Protein AF-A0AA35ZKG4-F1 (afdb_monomer_lite)

Foldseek 3Di:
DDDDPDDDDDDDDAAFDADPVRHFAWAPDWDQAADPDAPQAATWEWADPDPDPPDTDIDGHRHNPDSYFIKGWAFPPNVDTTDGPPTDIDIGTPDDPD

Sequence (98 aa):
MFSIISLSMGQPSPSQVRDLDGHKVRSGTKYDILPVIRGMGGGVTHGSTRNESCPLDIVQANQELDNGMPLTFTPVNPKKGVIRESTDLNIIFLGAST

Organism: Lactuca saligna (NCBI:txid75948)

pLDDT: mean 90.01, std 13.48, range [37.59, 98.44]

InterPro domains:
  IPR002160 Proteinase inhibitor I3, Kunitz legume [PF00197] (17-94)
  IPR002160 Proteinase inhibitor I3, Kunitz legume [PR00291] (16-45)
  IPR002160 Proteinase inhibitor I3, Kunitz legume [PR00291] (54-74)
  IPR002160 Proteinase inhibitor I3, Kunitz legume [PS00283] (17-33)
  IPR002160 Proteinase inhibitor I3, Kunitz legume [PTHR33107] (8-96)
  IPR002160 Proteinase inhibitor I3, Kunitz legume [SM00452] (16-98)
  IPR011065 Kunitz inhibitor STI-like superfamily [SSF50386] (14-94)

Structure (mmCIF, N/CA/C/O backbone):
data_AF-A0AA35ZKG4-F1
#
_entry.id   AF-A0AA35ZKG4-F1
#
loop_
_atom_site.group_PDB
_atom_site.id
_atom_site.type_symbol
_atom_site.label_atom_id
_atom_site.label_alt_id
_atom_site.label_comp_id
_atom_site.label_asym_id
_atom_site.label_entity_id
_atom_site.label_seq_id
_atom_site.pdbx_PDB_ins_code
_atom_site.Cartn_x
_atom_site.Cartn_y
_atom_site.Cartn_z
_atom_site.occupancy
_atom_site.B_iso_or_equiv
_atom_site.auth_seq_id
_atom_site.auth_comp_id
_atom_site.auth_asym_id
_atom_site.auth_atom_id
_atom_site.pdbx_PDB_model_num
ATOM 1 N N . MET A 1 1 ? -37.740 15.841 41.017 1.00 55.25 1 MET A N 1
ATOM 2 C CA . MET A 1 1 ? -36.363 15.673 40.506 1.00 55.25 1 MET A CA 1
ATOM 3 C C . MET A 1 1 ? -36.494 15.122 39.091 1.00 55.25 1 MET A C 1
ATOM 5 O O . MET A 1 1 ? -36.901 13.979 38.948 1.00 55.25 1 MET A O 1
ATOM 9 N N . PHE A 1 2 ? -36.321 15.947 38.056 1.00 52.56 2 PHE A N 1
ATOM 10 C CA . PHE A 1 2 ? -36.451 15.501 36.662 1.00 52.56 2 PHE A CA 1
ATOM 11 C C . PHE A 1 2 ? -35.079 15.030 36.172 1.00 52.56 2 PHE A C 1
ATOM 13 O O . PHE A 1 2 ? -34.150 15.828 36.092 1.00 52.56 2 PHE A O 1
ATOM 20 N N . SER A 1 3 ? -34.939 13.730 35.909 1.00 59.19 3 SER A N 1
ATOM 21 C CA . SER A 1 3 ? -33.721 13.149 35.339 1.00 59.19 3 SER A CA 1
ATOM 22 C C . SER A 1 3 ? -33.818 13.190 33.817 1.00 59.19 3 SER A C 1
ATOM 24 O O . SER A 1 3 ? -34.651 12.504 33.227 1.00 59.19 3 SER A O 1
ATOM 26 N N . ILE A 1 4 ? -32.996 14.024 33.184 1.00 66.31 4 ILE A N 1
ATOM 27 C CA . ILE A 1 4 ? -32.818 14.031 31.732 1.00 66.31 4 ILE A CA 1
ATOM 28 C C . ILE A 1 4 ? -31.757 12.989 31.369 1.00 66.31 4 ILE A C 1
ATOM 30 O O . ILE A 1 4 ? -30.564 13.185 31.591 1.00 66.31 4 ILE A O 1
ATOM 34 N N . ILE A 1 5 ? -32.195 11.855 30.822 1.00 64.81 5 ILE A N 1
ATOM 35 C CA . ILE A 1 5 ? -31.297 10.858 30.234 1.00 64.81 5 ILE A CA 1
ATOM 36 C C . ILE A 1 5 ? -30.759 11.462 28.933 1.00 64.81 5 ILE A C 1
ATOM 38 O O . ILE A 1 5 ? -31.455 11.503 27.921 1.00 64.81 5 ILE A O 1
ATOM 42 N N . SER A 1 6 ? -29.530 11.973 28.973 1.00 71.44 6 SER A N 1
ATOM 43 C CA . SER A 1 6 ? -28.843 12.478 27.786 1.00 71.44 6 SER A CA 1
ATOM 44 C C . SER A 1 6 ? -28.229 11.298 27.028 1.00 71.44 6 SER A C 1
ATOM 46 O O . SER A 1 6 ? -27.226 10.722 27.450 1.00 71.44 6 SER A O 1
ATOM 48 N N . LEU A 1 7 ? -28.863 10.894 25.926 1.00 67.00 7 LEU A N 1
ATOM 49 C CA . LEU A 1 7 ? -28.313 9.914 24.990 1.00 67.00 7 LEU A CA 1
ATOM 50 C C . LEU A 1 7 ? -27.244 10.608 24.139 1.00 67.00 7 LEU A C 1
ATOM 52 O O . LEU A 1 7 ? -27.552 11.309 23.179 1.00 67.00 7 LEU A O 1
ATOM 56 N N . SER A 1 8 ? -25.976 10.419 24.501 1.00 71.69 8 SER A N 1
ATOM 57 C CA . SER A 1 8 ? -24.856 10.803 23.641 1.00 71.69 8 SER A CA 1
ATOM 58 C C . SER A 1 8 ? -24.840 9.899 22.407 1.00 71.69 8 SER A C 1
ATOM 60 O O . SER A 1 8 ? -24.583 8.697 22.508 1.00 71.69 8 SER A O 1
ATOM 62 N N . MET A 1 9 ? -25.138 10.460 21.234 1.00 70.94 9 MET A N 1
ATOM 63 C CA . MET A 1 9 ? -24.942 9.769 19.962 1.00 70.94 9 MET A CA 1
ATOM 64 C C . MET A 1 9 ? -23.448 9.792 19.630 1.00 70.94 9 MET A C 1
ATOM 66 O O . MET A 1 9 ? -22.885 10.842 19.326 1.00 70.94 9 MET A O 1
ATOM 70 N N . GLY A 1 10 ? -22.793 8.632 19.705 1.00 67.50 10 GLY A N 1
ATOM 71 C CA . GLY A 1 10 ? -21.414 8.486 19.244 1.00 67.50 10 GLY A CA 1
ATOM 72 C C . GLY A 1 10 ? -21.306 8.762 17.742 1.00 67.50 10 GLY A C 1
ATOM 73 O O . GLY A 1 10 ? -22.213 8.430 16.978 1.00 67.50 10 GLY A O 1
ATOM 74 N N . GLN A 1 11 ? -20.196 9.360 17.305 1.00 76.75 11 GLN A N 1
ATOM 75 C CA . GLN A 1 11 ? -19.959 9.572 15.879 1.00 76.75 11 GLN A CA 1
ATOM 76 C C . GLN A 1 11 ? -19.859 8.225 15.140 1.00 76.75 11 GLN A C 1
ATOM 78 O O . GLN A 1 11 ? -19.235 7.284 15.650 1.00 76.75 11 GLN A O 1
ATOM 83 N N . PRO A 1 12 ? -20.451 8.111 13.937 1.00 81.62 12 PRO A N 1
ATOM 84 C CA . PRO A 1 12 ? -20.318 6.912 13.128 1.00 81.62 12 PRO A CA 1
ATOM 85 C C . PRO A 1 12 ? -18.850 6.701 12.752 1.00 81.62 12 PRO A C 1
ATOM 87 O O . PRO A 1 12 ? -18.115 7.639 12.454 1.00 81.62 12 PRO A O 1
ATOM 90 N N . SER A 1 13 ? -18.410 5.444 12.772 1.00 87.25 13 SER A N 1
ATOM 91 C CA . SER A 1 13 ? -17.068 5.105 12.297 1.00 87.25 13 SER A CA 1
ATOM 92 C C . SER A 1 13 ? -16.954 5.379 10.790 1.00 87.25 13 SER A C 1
ATOM 94 O O . SER A 1 13 ? -17.923 5.094 10.081 1.00 87.25 13 SER A O 1
ATOM 96 N N . PRO A 1 14 ? -15.784 5.813 10.281 1.00 94.19 14 PRO A N 1
ATOM 97 C CA . PRO A 1 14 ? -15.572 6.011 8.847 1.00 94.19 14 PRO A CA 1
ATOM 98 C C . PRO A 1 14 ? -15.868 4.753 8.027 1.00 94.19 14 PRO A C 1
ATOM 100 O O . PRO A 1 14 ? -15.790 3.633 8.548 1.00 94.19 14 PRO A O 1
ATOM 103 N N . SER A 1 15 ? -16.182 4.925 6.747 1.00 97.44 15 SER A N 1
ATOM 104 C CA . SER A 1 15 ? -16.467 3.832 5.813 1.00 97.44 15 SER A CA 1
ATOM 105 C C . SER A 1 15 ? -15.340 2.796 5.752 1.00 97.44 15 SER A C 1
ATOM 107 O O . SER A 1 15 ? -14.186 3.063 6.083 1.00 97.44 15 SER A O 1
ATOM 109 N N . GLN A 1 16 ? -15.692 1.564 5.388 1.00 97.62 16 GLN A N 1
ATOM 110 C CA . G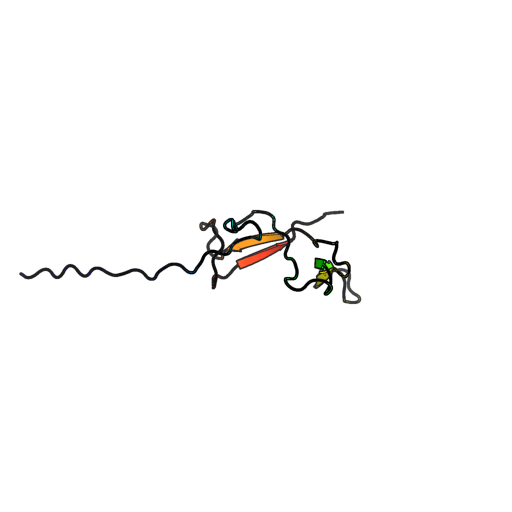LN A 1 16 ? -14.746 0.448 5.292 1.00 97.62 16 GLN A CA 1
ATOM 111 C C . GLN A 1 16 ? -14.190 0.379 3.876 1.00 97.62 16 GLN A C 1
ATOM 113 O O . GLN A 1 16 ? -14.975 0.344 2.929 1.00 97.62 16 GLN A O 1
ATOM 118 N N . VAL A 1 17 ? -12.867 0.276 3.750 1.00 98.25 17 VAL A N 1
ATOM 119 C CA . VAL A 1 17 ? -12.224 0.059 2.450 1.00 98.25 17 VAL A CA 1
ATOM 120 C C . VAL A 1 17 ? -12.552 -1.354 1.971 1.00 98.25 17 VAL A C 1
ATOM 122 O O . VAL A 1 17 ? -12.564 -2.304 2.769 1.00 98.25 17 VAL A O 1
ATOM 125 N N . ARG A 1 18 ? -12.839 -1.490 0.675 1.00 98.44 18 ARG A N 1
ATOM 126 C CA . ARG A 1 18 ? -13.127 -2.770 0.028 1.00 98.44 18 ARG A CA 1
ATOM 127 C C . ARG A 1 18 ? -12.078 -3.107 -1.020 1.00 98.44 18 ARG A C 1
ATOM 129 O O . ARG A 1 18 ? -11.560 -2.205 -1.668 1.00 98.44 18 ARG A O 1
ATOM 136 N N . ASP A 1 19 ? -11.775 -4.391 -1.149 1.00 98.25 19 ASP A N 1
ATOM 137 C CA . ASP A 1 19 ? -10.975 -4.905 -2.256 1.00 98.25 19 ASP A CA 1
ATOM 138 C C . ASP A 1 19 ? -11.810 -5.030 -3.543 1.00 98.25 19 ASP A C 1
ATOM 140 O O . ASP A 1 19 ? -12.996 -4.681 -3.577 1.00 98.25 19 ASP A O 1
ATOM 144 N N . LEU A 1 20 ? -11.171 -5.508 -4.613 1.00 96.88 20 LEU A N 1
ATOM 145 C CA . LEU A 1 20 ? -11.783 -5.656 -5.936 1.00 96.88 20 LEU A CA 1
ATOM 146 C C . LEU A 1 20 ? -12.927 -6.680 -5.961 1.00 96.88 20 LEU A C 1
ATOM 148 O O . LEU A 1 20 ? -13.828 -6.556 -6.788 1.00 96.88 20 LEU A O 1
ATOM 152 N N . ASP A 1 21 ? -12.933 -7.632 -5.027 1.00 97.75 21 ASP A N 1
ATOM 153 C CA . ASP A 1 21 ? -14.007 -8.615 -4.863 1.00 97.75 21 ASP A CA 1
ATOM 154 C C . ASP A 1 21 ? -15.153 -8.081 -3.982 1.00 97.75 21 ASP A C 1
ATOM 156 O O . ASP A 1 21 ? -16.153 -8.759 -3.736 1.00 97.75 21 ASP A O 1
ATOM 160 N N . GLY A 1 22 ? -15.027 -6.850 -3.478 1.00 97.88 22 GLY A N 1
ATOM 161 C CA . GLY A 1 22 ? -15.999 -6.216 -2.598 1.00 97.88 22 GLY A CA 1
ATOM 162 C C . GLY A 1 22 ? -15.900 -6.658 -1.136 1.00 97.88 22 GLY A C 1
ATOM 163 O O . GLY A 1 22 ? -16.737 -6.242 -0.321 1.00 97.88 22 GLY A O 1
ATOM 164 N N . HIS A 1 23 ? -14.897 -7.453 -0.755 1.00 98.31 23 HIS A N 1
ATOM 165 C CA . HIS A 1 23 ? -14.661 -7.821 0.637 1.00 98.31 23 HIS A CA 1
ATOM 166 C C . HIS A 1 23 ? -13.968 -6.689 1.394 1.00 98.31 23 HIS A C 1
ATOM 168 O O . HIS A 1 23 ? -13.390 -5.772 0.825 1.00 98.31 23 HIS A O 1
ATOM 174 N N . LYS A 1 24 ? -14.068 -6.715 2.724 1.00 98.44 24 LYS A N 1
ATOM 175 C CA . LYS A 1 24 ? -13.454 -5.688 3.577 1.00 98.44 24 LYS A CA 1
ATOM 176 C C . LYS A 1 24 ? -11.949 -5.902 3.634 1.00 98.44 24 LYS A C 1
ATOM 178 O O . LYS A 1 24 ? -11.517 -6.999 3.990 1.00 98.44 24 LYS A O 1
ATOM 183 N N . VAL A 1 25 ? -11.185 -4.832 3.441 1.00 98.44 25 VAL A N 1
ATOM 184 C CA . VAL A 1 25 ? -9.732 -4.861 3.624 1.00 98.44 25 VAL A CA 1
ATOM 185 C C . VAL A 1 25 ? -9.400 -5.072 5.105 1.00 98.44 25 VAL A C 1
ATOM 187 O O . VAL A 1 25 ? -9.955 -4.414 5.998 1.00 98.44 25 VAL A O 1
ATOM 190 N N . ARG A 1 26 ? -8.512 -6.028 5.381 1.00 98.12 26 ARG A N 1
ATOM 191 C CA . ARG A 1 26 ? -8.175 -6.505 6.727 1.00 98.12 26 ARG A CA 1
ATOM 192 C C . ARG A 1 26 ? -6.726 -6.194 7.077 1.00 98.12 26 ARG A C 1
ATOM 194 O O . ARG A 1 26 ? -5.829 -6.312 6.249 1.00 98.12 26 ARG A O 1
ATOM 201 N N . SER A 1 27 ? -6.502 -5.824 8.334 1.00 97.44 27 SER A N 1
ATOM 202 C CA . SER A 1 27 ? -5.149 -5.603 8.847 1.00 97.44 27 SER A CA 1
ATOM 203 C C . SER A 1 27 ? -4.322 -6.888 8.756 1.00 97.44 27 SER A C 1
ATOM 205 O O . SER A 1 27 ? -4.819 -7.958 9.106 1.00 97.44 27 SER A O 1
ATOM 207 N N . GLY A 1 28 ? -3.063 -6.782 8.323 1.00 95.06 28 GLY A N 1
ATOM 208 C CA . GLY A 1 28 ? -2.138 -7.921 8.216 1.00 95.06 28 GLY A CA 1
ATOM 209 C C . GLY A 1 28 ? -2.430 -8.910 7.076 1.00 95.06 28 GLY A C 1
ATOM 210 O O . GLY A 1 28 ? -1.675 -9.862 6.890 1.00 95.06 28 GLY A O 1
ATOM 211 N N . THR A 1 29 ? -3.496 -8.701 6.299 1.00 96.50 29 THR A N 1
ATOM 212 C CA . THR A 1 29 ? -3.755 -9.457 5.066 1.00 96.50 29 THR A CA 1
ATOM 213 C C . THR A 1 29 ? -2.957 -8.857 3.909 1.00 96.50 29 THR A C 1
ATOM 215 O O . THR A 1 29 ? -2.727 -7.647 3.876 1.00 96.50 29 THR A O 1
ATOM 218 N N . LYS A 1 30 ? -2.502 -9.718 2.991 1.00 96.69 30 LYS A N 1
ATOM 219 C CA . LYS A 1 30 ? -1.717 -9.321 1.819 1.00 96.69 30 LYS A CA 1
ATOM 220 C C . LYS A 1 30 ? -2.634 -8.754 0.742 1.00 96.69 30 LYS A C 1
ATOM 222 O O . LYS A 1 30 ? -3.621 -9.403 0.401 1.00 96.69 30 LYS A O 1
ATOM 227 N N . TYR A 1 31 ? -2.273 -7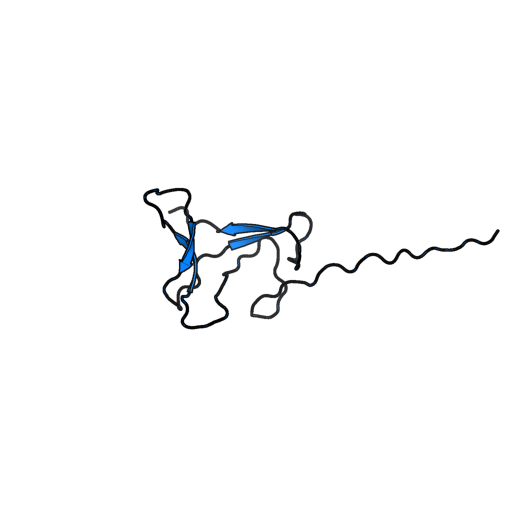.600 0.201 1.00 97.75 31 TYR A N 1
ATOM 228 C CA . TYR A 1 31 ? -2.950 -6.983 -0.934 1.00 97.75 31 TYR A CA 1
ATOM 229 C C . TYR A 1 31 ? -1.925 -6.440 -1.923 1.00 97.75 31 TYR A C 1
ATOM 231 O O . TYR A 1 31 ? -0.885 -5.927 -1.506 1.00 97.75 31 TYR A O 1
ATOM 239 N N . ASP A 1 32 ? -2.272 -6.494 -3.203 1.00 97.19 32 ASP A N 1
ATOM 240 C CA . ASP A 1 32 ? -1.576 -5.779 -4.270 1.00 97.19 32 ASP A CA 1
ATOM 241 C C . ASP A 1 32 ? -2.314 -4.456 -4.529 1.00 97.19 32 ASP A C 1
ATOM 243 O O . ASP A 1 32 ? -3.549 -4.411 -4.524 1.00 97.19 32 ASP A O 1
ATOM 247 N N . ILE A 1 33 ? -1.575 -3.363 -4.737 1.00 97.44 33 ILE A N 1
ATOM 248 C CA . ILE A 1 33 ? -2.162 -2.069 -5.117 1.00 97.44 33 ILE A CA 1
ATOM 249 C C . ILE A 1 33 ? -2.055 -1.934 -6.632 1.00 97.44 33 ILE A C 1
ATOM 251 O O . ILE A 1 33 ? -0.954 -1.794 -7.161 1.00 97.44 33 ILE A O 1
ATOM 255 N N . LEU A 1 34 ? -3.200 -1.954 -7.313 1.00 97.19 34 LEU A N 1
ATOM 256 C CA . LEU A 1 34 ? -3.290 -1.931 -8.772 1.00 97.19 34 LEU A CA 1
ATOM 257 C C . LEU A 1 34 ? -3.800 -0.577 -9.292 1.00 97.19 34 LEU A C 1
ATOM 259 O O . LEU A 1 34 ? -4.617 0.070 -8.626 1.00 97.19 34 LEU A O 1
ATOM 263 N N . PRO A 1 35 ? -3.368 -0.146 -10.490 1.00 96.50 35 PRO A N 1
ATOM 264 C CA . PRO A 1 35 ? -3.879 1.059 -11.119 1.00 96.50 35 PRO A CA 1
ATOM 265 C C . PRO A 1 35 ? -5.330 0.850 -11.561 1.00 96.50 35 PRO A C 1
ATOM 267 O O . PRO A 1 35 ? -5.693 -0.171 -12.142 1.00 96.50 35 PRO A O 1
ATOM 270 N N . VAL A 1 36 ? -6.172 1.853 -11.314 1.00 95.31 36 VAL A N 1
ATOM 271 C CA . VAL A 1 36 ? -7.575 1.830 -11.762 1.00 95.31 36 VAL A CA 1
ATOM 272 C C . VAL A 1 36 ? -7.665 1.981 -13.285 1.00 95.31 36 VAL A C 1
ATOM 274 O O . VAL A 1 36 ? -8.533 1.386 -13.923 1.00 95.31 36 VAL A O 1
ATOM 277 N N . ILE A 1 37 ? -6.765 2.773 -13.876 1.00 93.81 37 ILE A N 1
ATOM 278 C CA . ILE A 1 37 ? -6.704 3.013 -15.319 1.00 93.81 37 ILE A CA 1
ATOM 279 C C . ILE A 1 37 ? -5.719 2.023 -15.944 1.00 93.81 37 ILE A C 1
ATOM 281 O O . ILE A 1 37 ? -4.537 2.004 -15.606 1.00 93.81 37 ILE A O 1
ATOM 285 N N . ARG A 1 38 ? -6.226 1.214 -16.874 1.00 92.06 38 ARG A N 1
ATOM 286 C CA . ARG A 1 38 ? -5.447 0.230 -17.637 1.00 92.06 38 ARG A CA 1
ATOM 287 C C . ARG A 1 38 ? -4.487 0.886 -18.631 1.00 92.06 38 ARG A C 1
ATOM 289 O O . ARG A 1 38 ? -4.706 2.023 -19.049 1.00 92.06 38 ARG A O 1
ATOM 296 N N . GLY A 1 39 ? -3.437 0.161 -19.017 1.00 93.06 39 GLY A N 1
ATOM 297 C CA . GLY A 1 39 ? -2.398 0.639 -19.938 1.00 93.06 39 GLY A CA 1
ATOM 298 C C . GLY A 1 39 ? -1.445 1.701 -19.369 1.00 93.06 39 GLY A C 1
ATOM 299 O O . GLY A 1 39 ? -0.654 2.266 -20.120 1.00 93.06 39 GLY A O 1
ATOM 300 N N . MET A 1 40 ? -1.500 1.983 -18.060 1.00 93.31 40 MET A N 1
ATOM 301 C CA . MET A 1 40 ? -0.649 2.974 -17.377 1.00 93.31 40 MET A CA 1
ATOM 302 C C . MET A 1 40 ? 0.426 2.334 -16.485 1.00 93.31 40 MET A C 1
ATOM 304 O O . MET A 1 40 ? 0.879 2.950 -15.524 1.00 93.31 40 MET A O 1
ATOM 308 N N . GLY A 1 41 ? 0.817 1.096 -16.787 1.00 95.75 41 GLY A N 1
ATOM 309 C CA . GLY A 1 41 ? 1.719 0.288 -15.965 1.00 95.75 41 GLY A CA 1
ATOM 310 C C . GLY A 1 41 ? 0.979 -0.736 -15.106 1.00 95.75 41 GLY A C 1
ATOM 311 O O . GLY A 1 41 ? -0.232 -0.915 -15.230 1.00 95.75 41 GLY A O 1
ATOM 312 N N . GLY A 1 42 ? 1.739 -1.434 -14.271 1.00 97.19 42 GLY A N 1
ATOM 313 C CA . GLY A 1 42 ? 1.281 -2.463 -13.344 1.00 97.19 42 GLY A CA 1
ATOM 314 C C . GLY A 1 42 ? 1.053 -1.928 -11.933 1.00 97.19 42 GLY A C 1
ATOM 315 O O . GLY A 1 42 ? 0.819 -0.732 -11.739 1.00 97.19 42 GLY A O 1
ATOM 316 N N . GLY A 1 43 ? 1.111 -2.821 -10.949 1.00 97.38 43 GLY A N 1
ATOM 317 C CA . GLY A 1 43 ? 0.911 -2.509 -9.537 1.00 97.38 43 GLY A CA 1
ATOM 318 C C . GLY A 1 43 ? 2.107 -1.849 -8.852 1.00 97.38 43 GLY A C 1
ATOM 319 O O . GLY A 1 43 ? 3.161 -1.615 -9.444 1.00 97.38 43 GLY A O 1
ATOM 320 N N . VAL A 1 44 ? 1.931 -1.508 -7.578 1.00 97.31 44 VAL A N 1
ATOM 321 C CA . VAL A 1 44 ? 2.953 -0.824 -6.773 1.00 97.31 44 VAL A CA 1
ATOM 322 C C . VAL A 1 44 ? 3.997 -1.826 -6.262 1.00 97.31 44 VAL A C 1
ATOM 324 O O . VAL A 1 44 ? 3.664 -2.893 -5.749 1.00 97.31 44 VAL A O 1
ATOM 327 N N . THR A 1 45 ? 5.275 -1.471 -6.370 1.00 95.69 45 THR A N 1
ATOM 328 C CA . THR A 1 45 ? 6.423 -2.260 -5.902 1.00 95.69 45 THR A CA 1
ATOM 329 C C . THR A 1 45 ? 7.512 -1.341 -5.331 1.00 95.69 45 THR A C 1
ATOM 331 O O . THR A 1 45 ? 7.324 -0.126 -5.240 1.00 95.69 45 THR A O 1
ATOM 334 N N . HIS A 1 46 ? 8.650 -1.900 -4.921 1.00 93.69 46 HIS A N 1
ATOM 335 C CA . HIS A 1 46 ? 9.847 -1.123 -4.610 1.00 93.69 46 HIS A CA 1
ATOM 336 C C . HIS A 1 46 ? 10.884 -1.206 -5.734 1.00 93.69 46 HIS A C 1
ATOM 338 O O . HIS A 1 46 ? 10.930 -2.176 -6.489 1.00 93.69 46 HIS A O 1
ATOM 344 N N . GLY A 1 47 ? 11.732 -0.190 -5.851 1.00 91.88 47 GLY A N 1
ATOM 345 C CA . GLY A 1 47 ? 12.795 -0.164 -6.849 1.00 91.88 47 GLY A CA 1
ATOM 346 C C . GLY A 1 47 ? 13.850 0.890 -6.546 1.00 91.88 47 GLY A C 1
ATOM 347 O O . GLY A 1 47 ? 13.621 1.827 -5.783 1.00 91.88 47 GLY A O 1
ATOM 348 N N . SER A 1 48 ? 15.029 0.733 -7.141 1.00 92.38 48 SER A N 1
ATOM 349 C CA . SER A 1 48 ? 16.075 1.751 -7.066 1.00 92.38 48 SER A CA 1
ATOM 350 C C . SER A 1 48 ? 15.820 2.798 -8.151 1.00 92.38 48 SER A C 1
ATOM 352 O O . SER A 1 48 ? 15.847 2.482 -9.340 1.00 92.38 48 SER A O 1
ATOM 354 N N . THR A 1 49 ? 15.532 4.037 -7.745 1.00 92.44 49 THR A N 1
ATOM 355 C CA . THR A 1 49 ? 15.404 5.186 -8.669 1.00 92.44 49 THR A CA 1
ATOM 356 C C . THR A 1 49 ? 16.566 6.172 -8.549 1.00 92.44 49 THR A C 1
ATOM 358 O O . THR A 1 49 ? 16.630 7.174 -9.259 1.00 92.44 49 THR A O 1
ATOM 361 N N . ARG A 1 50 ? 17.502 5.880 -7.645 1.00 90.88 50 ARG A N 1
ATOM 362 C CA . ARG A 1 50 ? 18.636 6.726 -7.270 1.00 90.88 50 ARG A CA 1
ATOM 363 C C . ARG A 1 50 ?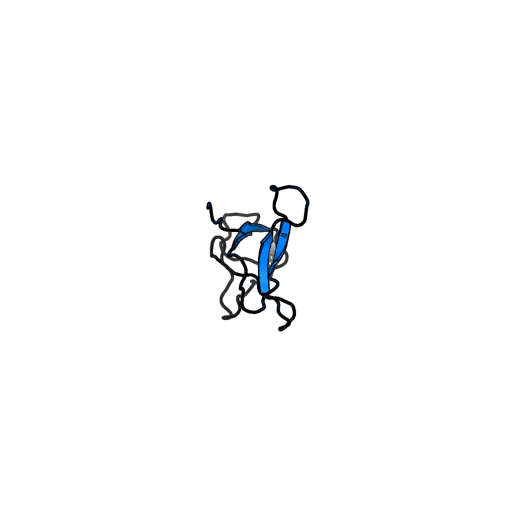 19.925 5.937 -7.464 1.00 90.88 50 ARG A C 1
ATOM 365 O O . ARG A 1 50 ? 19.901 4.718 -7.566 1.00 90.88 50 ARG A O 1
ATOM 372 N N . ASN A 1 51 ? 21.068 6.613 -7.411 1.00 92.12 51 ASN A N 1
ATOM 373 C CA . ASN A 1 51 ? 22.382 5.954 -7.447 1.00 92.12 51 ASN A CA 1
ATOM 374 C C . ASN A 1 51 ? 22.763 5.276 -6.111 1.00 92.12 51 ASN A C 1
ATOM 376 O O . ASN A 1 51 ? 23.942 5.076 -5.828 1.00 92.12 51 ASN A O 1
ATOM 380 N N . GLU A 1 52 ? 21.778 4.934 -5.283 1.00 90.06 52 GLU A N 1
ATOM 381 C CA . GLU A 1 52 ? 21.933 4.275 -3.988 1.00 90.06 52 GLU A CA 1
ATOM 382 C C . GLU A 1 52 ? 21.126 2.971 -3.996 1.00 90.06 52 GLU A C 1
ATOM 384 O O . GLU A 1 52 ? 20.065 2.874 -4.621 1.00 90.06 52 GLU A O 1
ATOM 389 N N . SER A 1 53 ? 21.633 1.948 -3.309 1.00 87.69 53 SER A N 1
ATOM 390 C CA . SER A 1 53 ? 20.969 0.643 -3.230 1.00 87.69 53 SER A CA 1
ATOM 391 C C . SER A 1 53 ? 19.849 0.602 -2.189 1.00 87.69 53 SER A C 1
ATOM 393 O O . SER A 1 53 ? 18.905 -0.164 -2.355 1.00 87.69 53 SER A O 1
ATOM 395 N N . CYS A 1 54 ? 19.940 1.423 -1.139 1.00 91.25 54 CYS A N 1
ATOM 396 C CA . CYS A 1 54 ? 18.967 1.519 -0.055 1.00 91.25 54 CYS A CA 1
ATOM 397 C C . CYS A 1 54 ? 18.919 2.954 0.507 1.00 91.25 54 CYS A C 1
ATOM 399 O O . CYS A 1 54 ? 19.976 3.571 0.632 1.00 91.25 54 CYS A O 1
ATOM 401 N N . PRO A 1 55 ? 17.744 3.441 0.953 1.00 91.50 55 PRO A N 1
ATOM 402 C CA . PRO A 1 55 ? 16.444 2.771 0.880 1.00 91.50 55 PRO A CA 1
ATOM 403 C C . PRO A 1 55 ? 15.914 2.714 -0.560 1.00 91.50 55 PRO A C 1
ATOM 405 O O . PRO A 1 55 ? 16.206 3.588 -1.371 1.00 91.50 55 PRO A O 1
ATOM 408 N N . LEU A 1 56 ? 15.132 1.680 -0.869 1.00 93.69 56 LEU A N 1
ATOM 409 C CA . LEU A 1 56 ? 14.409 1.616 -2.138 1.00 93.69 56 LEU A CA 1
ATOM 410 C C . LEU A 1 56 ? 13.234 2.594 -2.118 1.00 93.69 56 LEU A C 1
ATOM 412 O O . LEU A 1 56 ? 12.597 2.796 -1.081 1.00 93.69 56 LEU A O 1
ATOM 416 N N . ASP A 1 57 ? 12.930 3.160 -3.279 1.00 94.94 57 ASP A N 1
ATOM 417 C CA . ASP A 1 57 ? 11.754 3.996 -3.467 1.00 94.94 57 ASP A CA 1
ATOM 418 C C . ASP A 1 57 ? 10.537 3.133 -3.800 1.00 94.94 57 ASP A C 1
ATOM 420 O O . ASP A 1 57 ? 10.654 2.014 -4.306 1.00 94.94 57 ASP A O 1
ATOM 424 N N . ILE A 1 58 ? 9.351 3.671 -3.524 1.00 95.88 58 ILE A N 1
ATOM 425 C CA . ILE A 1 58 ? 8.095 3.042 -3.919 1.00 95.88 58 ILE A CA 1
ATOM 426 C C . ILE A 1 58 ? 7.752 3.509 -5.328 1.00 95.88 58 ILE A C 1
ATOM 428 O O . ILE A 1 58 ? 7.633 4.707 -5.581 1.00 95.88 58 ILE A O 1
ATOM 432 N N . VAL A 1 59 ? 7.605 2.555 -6.239 1.00 96.06 59 VAL A N 1
ATOM 433 C CA . VAL A 1 59 ? 7.413 2.798 -7.668 1.00 96.06 59 VAL A CA 1
ATOM 434 C C . VAL A 1 59 ? 6.220 2.011 -8.186 1.00 96.06 59 VAL A C 1
ATOM 436 O O . VAL A 1 59 ? 5.757 1.057 -7.564 1.00 96.06 59 VAL A O 1
ATOM 439 N N . GLN A 1 60 ? 5.723 2.403 -9.350 1.00 96.94 60 GLN A N 1
ATOM 440 C CA . GLN A 1 60 ? 4.753 1.614 -10.094 1.00 96.94 60 GLN A CA 1
ATOM 441 C C . GLN A 1 60 ? 5.497 0.712 -11.088 1.00 96.94 60 GLN A C 1
ATOM 443 O O . GLN A 1 60 ? 6.434 1.165 -11.748 1.00 96.94 60 GLN A O 1
ATOM 448 N N . ALA A 1 61 ? 5.102 -0.556 -11.191 1.00 96.69 61 ALA A N 1
ATOM 449 C CA . ALA A 1 61 ? 5.660 -1.478 -12.171 1.00 96.69 61 ALA A CA 1
ATOM 450 C C . ALA A 1 61 ? 5.374 -0.986 -13.600 1.00 96.69 61 ALA A C 1
ATOM 452 O O . ALA A 1 61 ? 4.304 -0.456 -13.892 1.00 96.69 61 ALA A O 1
ATOM 453 N N . ASN A 1 62 ? 6.321 -1.181 -14.518 1.00 95.38 62 ASN A N 1
ATOM 454 C CA . ASN A 1 62 ? 6.169 -0.713 -15.901 1.00 95.38 62 ASN A CA 1
ATOM 455 C C . ASN A 1 62 ? 5.234 -1.602 -16.733 1.00 95.38 62 ASN A C 1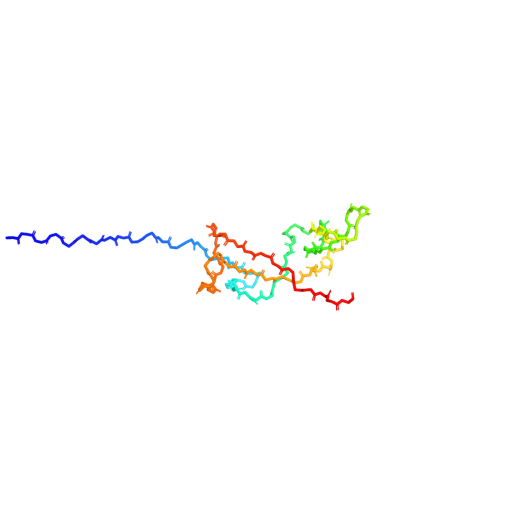
ATOM 457 O O . ASN A 1 62 ? 4.614 -1.129 -17.683 1.00 95.38 62 ASN A O 1
ATOM 461 N N . GLN A 1 63 ? 5.160 -2.896 -16.417 1.00 96.00 63 GLN A N 1
ATOM 462 C CA . GLN A 1 63 ? 4.368 -3.861 -17.175 1.00 96.00 63 GLN A CA 1
ATOM 463 C C . GLN A 1 63 ? 2.976 -3.987 -16.567 1.00 96.00 63 GLN A C 1
ATOM 465 O O . GLN A 1 63 ? 2.849 -4.296 -15.392 1.00 96.00 63 GLN A O 1
ATOM 470 N N . GLU A 1 64 ? 1.932 -3.813 -17.375 1.00 95.56 64 GLU A N 1
ATOM 471 C CA . GLU A 1 64 ? 0.535 -3.910 -16.921 1.00 95.56 64 GLU A CA 1
ATOM 472 C C . GLU A 1 64 ? 0.178 -5.273 -16.309 1.00 95.56 64 GLU A C 1
ATOM 474 O O . GLU A 1 64 ? -0.692 -5.358 -15.449 1.00 95.56 64 GLU A O 1
ATOM 479 N N . LEU A 1 65 ? 0.862 -6.337 -16.733 1.00 96.06 65 LEU A N 1
ATOM 480 C CA . LEU A 1 65 ? 0.656 -7.692 -16.217 1.00 96.06 65 LEU A CA 1
ATOM 481 C C . LEU A 1 65 ? 1.394 -7.963 -14.896 1.00 96.06 65 LEU A C 1
ATOM 483 O O . LEU A 1 65 ? 1.213 -9.030 -14.312 1.00 96.06 65 LEU A O 1
ATOM 487 N N . ASP A 1 66 ? 2.239 -7.036 -14.445 1.00 96.75 66 ASP A N 1
ATOM 488 C CA . ASP A 1 66 ? 2.934 -7.133 -13.167 1.00 96.75 66 ASP A CA 1
ATOM 489 C C . ASP A 1 66 ? 2.064 -6.509 -12.069 1.00 96.75 66 ASP A C 1
ATOM 491 O O . ASP A 1 66 ? 1.832 -5.300 -12.049 1.00 96.75 66 ASP A O 1
ATOM 495 N N . ASN A 1 67 ? 1.585 -7.329 -11.135 1.00 96.06 67 ASN A N 1
ATOM 496 C CA . ASN A 1 67 ? 0.767 -6.862 -10.013 1.00 96.06 67 ASN A CA 1
ATOM 497 C C . ASN A 1 67 ? 1.577 -6.093 -8.954 1.00 96.06 67 ASN A C 1
ATOM 499 O O . ASN A 1 67 ? 1.000 -5.579 -7.994 1.00 96.06 67 ASN A O 1
ATOM 503 N N . GLY A 1 68 ? 2.895 -5.983 -9.125 1.00 95.75 68 GLY A N 1
ATOM 504 C CA . GLY A 1 68 ? 3.789 -5.409 -8.139 1.00 95.75 68 GLY A CA 1
ATOM 505 C C . GLY A 1 68 ? 4.055 -6.390 -7.002 1.00 95.75 68 GLY A C 1
ATOM 506 O O . GLY A 1 68 ? 4.079 -7.607 -7.194 1.00 95.75 68 GLY A O 1
ATOM 507 N N . MET A 1 69 ? 4.292 -5.857 -5.805 1.00 96.19 69 MET A N 1
ATOM 508 C CA . MET A 1 69 ? 4.638 -6.676 -4.648 1.00 96.19 69 MET A CA 1
ATOM 509 C C . MET A 1 69 ? 3.574 -6.560 -3.551 1.00 96.19 69 MET A C 1
ATOM 511 O O . MET A 1 69 ? 3.167 -5.447 -3.206 1.00 96.19 69 MET A O 1
ATOM 515 N N . PRO A 1 70 ? 3.150 -7.679 -2.940 1.00 96.44 70 PRO A N 1
ATOM 516 C CA . PRO A 1 70 ? 2.123 -7.641 -1.917 1.00 96.44 70 PRO A CA 1
ATOM 517 C C . PRO A 1 70 ? 2.591 -6.891 -0.674 1.00 96.44 70 PRO A C 1
ATOM 519 O O . PRO A 1 70 ? 3.726 -7.027 -0.200 1.00 96.44 70 PRO A O 1
ATOM 522 N N . LEU A 1 71 ? 1.659 -6.159 -0.079 1.00 96.94 71 LEU A N 1
ATOM 523 C CA . LEU A 1 71 ? 1.871 -5.399 1.141 1.00 96.94 71 LEU A CA 1
ATOM 524 C C . LEU A 1 71 ? 0.755 -5.630 2.154 1.00 96.94 71 LEU A C 1
ATOM 526 O O . LEU A 1 71 ? -0.274 -6.243 1.865 1.00 96.94 71 LEU A O 1
ATOM 530 N N . THR A 1 72 ? 0.979 -5.149 3.371 1.00 97.38 72 THR A N 1
ATOM 531 C CA . THR A 1 72 ? -0.014 -5.188 4.444 1.00 97.38 72 THR A CA 1
ATOM 532 C C . THR A 1 72 ? -0.329 -3.791 4.942 1.00 97.38 72 THR A C 1
ATOM 534 O O . THR A 1 72 ? 0.540 -2.920 4.997 1.00 97.38 72 THR A O 1
ATOM 537 N N . PHE A 1 73 ? -1.581 -3.609 5.352 1.00 97.75 73 PHE A N 1
ATOM 538 C CA . PHE A 1 73 ? -2.039 -2.427 6.068 1.00 97.75 73 PHE A CA 1
ATOM 539 C C . PHE A 1 73 ? -2.097 -2.729 7.564 1.00 97.75 73 PHE A C 1
ATOM 541 O O . PHE A 1 73 ? -2.594 -3.784 7.967 1.00 97.75 73 PHE A O 1
ATOM 548 N N . THR A 1 74 ? -1.637 -1.790 8.387 1.00 97.12 74 THR A N 1
ATOM 549 C CA . THR A 1 74 ? -1.794 -1.829 9.846 1.00 97.12 74 THR A CA 1
ATOM 550 C C . THR A 1 74 ? -2.317 -0.479 10.325 1.00 97.12 74 THR A C 1
ATOM 552 O O . THR A 1 74 ? -1.609 0.515 10.174 1.00 97.12 74 THR A O 1
ATOM 555 N N . PRO A 1 75 ? -3.533 -0.390 10.889 1.00 97.38 75 PRO A N 1
ATOM 556 C CA . PRO A 1 75 ? -4.060 0.880 11.361 1.00 97.38 75 PRO A CA 1
ATOM 557 C C . PRO A 1 75 ? -3.323 1.367 12.603 1.00 97.38 75 PRO A C 1
ATOM 559 O O . PRO A 1 75 ? -2.844 0.568 13.409 1.00 97.38 75 PRO A O 1
ATOM 562 N N . VAL A 1 76 ? -3.323 2.686 12.800 1.00 96.38 76 VAL A N 1
ATOM 563 C CA . VAL A 1 76 ? -2.717 3.352 13.965 1.00 96.38 76 VAL A CA 1
ATOM 564 C C . VAL A 1 76 ? -3.154 2.739 15.302 1.00 96.38 76 VAL A C 1
ATOM 566 O O . VAL A 1 76 ? -2.373 2.668 16.246 1.00 96.38 76 VAL A O 1
ATOM 569 N N . ASN A 1 77 ? -4.391 2.233 15.383 1.00 95.19 77 ASN A N 1
ATOM 570 C CA . ASN A 1 77 ? -4.838 1.394 16.488 1.00 95.19 77 ASN A CA 1
ATOM 571 C C . ASN A 1 77 ? -4.766 -0.094 16.095 1.00 95.19 77 ASN A C 1
ATOM 573 O O . ASN A 1 77 ? -5.721 -0.593 15.488 1.00 95.19 77 ASN A O 1
ATOM 577 N N . PRO A 1 78 ? -3.727 -0.843 16.513 1.00 90.50 78 PRO A N 1
ATOM 578 C CA . PRO A 1 78 ? -3.506 -2.227 16.081 1.00 90.50 78 PRO A CA 1
ATOM 579 C C . PRO A 1 78 ? -4.571 -3.208 16.593 1.00 90.50 78 PRO A C 1
ATOM 581 O O . PRO A 1 78 ? -4.652 -4.340 16.127 1.00 90.50 78 PRO A O 1
ATOM 584 N N . LYS A 1 79 ? -5.438 -2.790 17.528 1.00 92.69 79 LYS A N 1
ATOM 585 C CA . LYS A 1 79 ? -6.587 -3.596 17.975 1.00 92.69 79 LYS A CA 1
ATOM 586 C C . LYS A 1 79 ? -7.727 -3.617 16.946 1.00 92.69 79 LYS A C 1
ATOM 588 O O . LYS A 1 79 ? -8.693 -4.361 17.117 1.00 92.69 79 LYS A O 1
ATOM 593 N N . LYS A 1 80 ? -7.680 -2.771 15.910 1.00 92.56 80 LYS A N 1
ATOM 594 C CA . LYS A 1 80 ? -8.695 -2.708 14.850 1.00 92.56 80 LYS A CA 1
ATOM 595 C C . LYS A 1 80 ? -8.258 -3.572 13.667 1.00 92.56 80 LYS A C 1
ATOM 597 O O . LYS A 1 80 ? -7.235 -3.323 13.053 1.00 92.56 80 LYS A O 1
ATOM 602 N N . GLY A 1 81 ? -9.071 -4.571 13.323 1.00 94.75 81 GLY A N 1
ATOM 603 C CA . GLY A 1 81 ? -8.759 -5.508 12.235 1.00 94.75 81 GLY A CA 1
ATOM 604 C C . GLY A 1 81 ? -9.318 -5.142 10.856 1.00 94.75 81 GLY A C 1
ATOM 605 O O . GLY A 1 81 ? -9.040 -5.853 9.898 1.00 94.75 81 GLY A O 1
ATOM 606 N N . VAL A 1 82 ? -10.135 -4.090 10.742 1.00 97.56 82 VAL A N 1
ATOM 607 C CA . VAL A 1 82 ? -10.734 -3.640 9.470 1.00 97.56 82 VAL A CA 1
ATOM 608 C C . VAL A 1 82 ? -10.152 -2.285 9.104 1.00 97.56 82 VAL A C 1
ATOM 610 O O . VAL A 1 82 ? -10.181 -1.375 9.936 1.00 97.56 82 VAL A O 1
ATOM 613 N N . ILE A 1 83 ? -9.680 -2.158 7.866 1.00 98.12 83 ILE A N 1
ATOM 614 C CA . ILE A 1 83 ? -9.165 -0.903 7.319 1.00 98.12 83 ILE A CA 1
ATOM 615 C C . ILE A 1 83 ? -10.335 0.007 6.944 1.00 98.12 83 ILE A C 1
ATOM 617 O O . ILE A 1 83 ? -11.330 -0.423 6.352 1.00 98.12 83 ILE A O 1
ATOM 621 N N . ARG A 1 84 ? -10.238 1.272 7.348 1.00 97.56 84 ARG A N 1
ATOM 622 C CA . ARG A 1 84 ? -11.280 2.279 7.160 1.00 97.56 84 ARG A CA 1
ATOM 623 C C . ARG A 1 84 ? -10.697 3.513 6.500 1.00 97.56 84 ARG A C 1
ATOM 625 O O . ARG A 1 84 ? -9.519 3.811 6.672 1.00 97.56 84 ARG A O 1
ATOM 632 N N . GLU A 1 85 ? -11.544 4.212 5.764 1.00 97.50 85 GLU A N 1
ATOM 633 C CA . GLU A 1 85 ? -11.225 5.518 5.201 1.00 97.50 85 GLU A CA 1
ATOM 634 C C . GLU A 1 85 ? -10.858 6.508 6.314 1.00 97.50 85 GLU A C 1
ATOM 636 O O . GLU A 1 85 ? -11.234 6.326 7.479 1.00 97.50 85 GLU A O 1
ATOM 641 N N . SER A 1 86 ? -10.100 7.549 5.959 1.00 96.50 86 SER A N 1
ATOM 642 C CA . SER A 1 86 ? -9.728 8.641 6.873 1.00 96.50 86 SER A CA 1
ATOM 643 C C . SER A 1 86 ? -9.136 8.159 8.207 1.00 96.50 86 SER A C 1
ATOM 645 O O . SER A 1 86 ? -9.397 8.735 9.261 1.00 96.50 86 SER A O 1
ATOM 647 N N . THR A 1 87 ? -8.382 7.059 8.170 1.00 96.00 87 THR A N 1
ATOM 648 C CA . THR A 1 87 ? -7.703 6.466 9.325 1.00 96.00 87 THR A CA 1
ATOM 649 C C . THR A 1 87 ? -6.232 6.295 8.980 1.00 96.00 87 THR A C 1
ATOM 651 O O . THR A 1 87 ? -5.929 5.709 7.945 1.00 96.00 87 THR A O 1
ATOM 654 N N . ASP A 1 88 ? -5.331 6.758 9.843 1.00 97.94 88 ASP A N 1
ATOM 655 C CA . ASP A 1 88 ? -3.890 6.624 9.620 1.00 97.94 88 ASP A CA 1
ATOM 656 C C . ASP A 1 88 ? -3.453 5.152 9.643 1.00 97.94 88 ASP A C 1
ATOM 658 O O . ASP A 1 88 ? -3.878 4.370 10.507 1.00 97.94 88 ASP A O 1
ATOM 662 N N . LEU A 1 89 ? -2.590 4.777 8.695 1.00 97.44 89 LEU A N 1
ATOM 663 C CA . LEU A 1 89 ? -2.107 3.412 8.491 1.00 97.44 8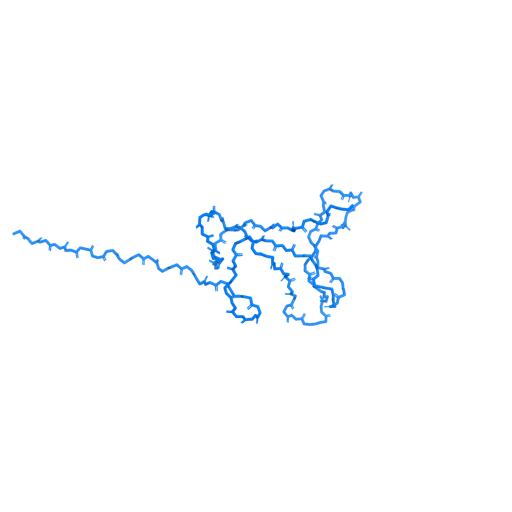9 LEU A CA 1
ATOM 664 C C . LEU A 1 89 ? -0.586 3.392 8.319 1.00 97.44 89 LEU A C 1
ATOM 666 O O . LEU A 1 89 ? -0.011 4.274 7.687 1.00 97.44 89 LEU A O 1
ATOM 670 N N . ASN A 1 90 ? 0.032 2.308 8.774 1.00 97.12 90 ASN A N 1
ATOM 671 C CA . ASN A 1 90 ? 1.321 1.855 8.270 1.00 97.12 90 ASN A CA 1
ATOM 672 C C . ASN A 1 90 ? 1.090 0.897 7.095 1.00 97.12 90 ASN A C 1
ATOM 674 O O . ASN A 1 90 ? 0.237 0.007 7.179 1.00 97.12 90 ASN A O 1
ATOM 678 N N . ILE A 1 91 ? 1.862 1.070 6.022 1.00 97.19 91 ILE A N 1
ATOM 679 C CA . ILE A 1 91 ? 1.810 0.254 4.803 1.00 97.19 91 ILE A CA 1
ATOM 680 C C . ILE A 1 91 ? 3.203 -0.318 4.573 1.00 97.19 91 ILE A C 1
ATOM 682 O O . ILE A 1 91 ? 4.168 0.437 4.474 1.00 97.19 91 ILE A O 1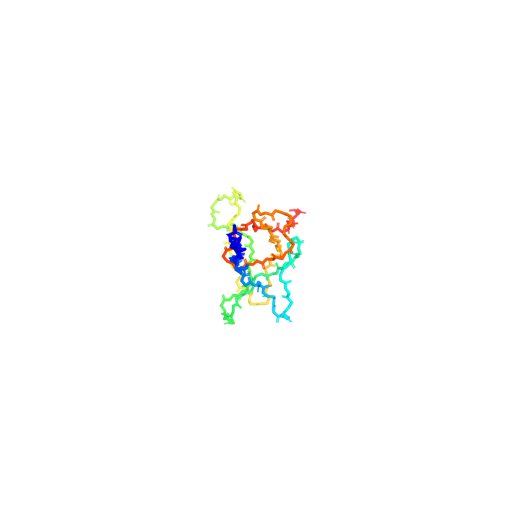
ATOM 686 N N . ILE A 1 92 ? 3.321 -1.645 4.540 1.00 95.50 92 ILE A N 1
ATOM 687 C CA . ILE A 1 92 ? 4.627 -2.316 4.518 1.00 95.50 92 ILE A CA 1
ATOM 688 C C . ILE A 1 92 ? 4.600 -3.452 3.502 1.00 95.50 92 ILE A C 1
ATOM 690 O O . ILE A 1 92 ? 3.757 -4.349 3.603 1.00 95.50 92 ILE A O 1
ATOM 694 N N . PHE A 1 93 ? 5.538 -3.424 2.552 1.00 94.75 93 PHE A N 1
ATOM 695 C CA . PHE A 1 93 ? 5.785 -4.538 1.640 1.00 94.75 93 PHE A CA 1
ATOM 696 C C . PHE A 1 93 ? 6.239 -5.774 2.402 1.00 94.75 93 PHE A C 1
ATOM 698 O O . PHE A 1 93 ? 7.081 -5.705 3.299 1.00 94.75 93 PHE A O 1
ATOM 705 N N . LEU A 1 94 ? 5.706 -6.925 2.015 1.00 81.56 94 LEU A N 1
ATOM 706 C CA . LEU A 1 94 ? 6.174 -8.197 2.534 1.00 81.56 94 LEU A CA 1
ATOM 707 C C . LEU A 1 94 ? 7.404 -8.599 1.728 1.00 81.56 94 LEU A C 1
ATOM 709 O O . LEU A 1 94 ? 7.291 -8.966 0.564 1.00 81.56 94 LEU A O 1
ATOM 713 N N . GLY A 1 95 ? 8.578 -8.446 2.340 1.00 64.62 95 GLY A N 1
ATOM 714 C CA . GLY A 1 95 ? 9.852 -8.561 1.641 1.00 64.62 95 GLY A CA 1
ATOM 715 C C . GLY A 1 95 ? 10.055 -9.909 0.950 1.00 64.62 95 GLY A C 1
ATOM 716 O O . GLY A 1 95 ? 9.829 -10.966 1.541 1.00 64.62 95 GLY A O 1
ATOM 717 N N . ALA A 1 96 ? 10.588 -9.857 -0.270 1.00 46.59 96 ALA A N 1
ATOM 718 C CA . ALA A 1 96 ? 11.554 -10.849 -0.703 1.00 46.59 96 ALA A CA 1
ATOM 719 C C . ALA A 1 96 ? 12.884 -10.511 -0.008 1.00 46.59 96 ALA A C 1
ATOM 721 O O . ALA A 1 96 ? 13.550 -9.538 -0.349 1.00 46.59 96 ALA A O 1
ATOM 722 N N . SER A 1 97 ? 13.248 -11.281 1.018 1.00 41.78 97 SER A N 1
ATOM 723 C CA . SER A 1 97 ? 14.663 -11.460 1.336 1.00 41.78 97 SER A CA 1
ATOM 724 C C . SER A 1 97 ? 15.218 -12.409 0.282 1.00 41.78 97 SER A C 1
ATOM 726 O O . SER A 1 97 ? 15.012 -13.617 0.383 1.00 41.78 97 SER A O 1
ATOM 728 N N . THR A 1 98 ? 15.860 -11.867 -0.743 1.00 37.59 98 THR A N 1
ATOM 729 C CA . THR A 1 98 ? 16.705 -12.636 -1.661 1.00 37.59 98 THR A CA 1
ATOM 730 C C . THR A 1 98 ? 18.014 -11.907 -1.839 1.00 37.59 98 THR A C 1
ATOM 732 O O . THR A 1 98 ? 17.936 -10.703 -2.172 1.00 37.59 98 THR A O 1
#

Secondary structure (DSSP, 8-state):
---------PPPPPPBPB-TTSPBPBTT-EE----SSTTS---EEEE--SSSSSSPEEEE-SSTT-----EEEEESSTT--B-BTT--EEEEE-----

Radius of gyration: 19.47 Å; chains: 1; bounding box: 59×28×60 Å